Protein AF-A0A316YXQ6-F1 (afdb_monomer)

Sequence (158 aa):
MSTAAEQQVQQQAAAQAKVPTTHYRITLRRSAIGLPEKTTKILKALGLRKRLQSVYRPQRGDMAGAILAVKELVHVENVRRLDGGLEEAAKAQAEAHLLRDEDAVWVNGLGEVVDWGGKRARKAPRGYKVVANVANEVRHAEIVGAANDSLNGSVNQQ

pLDDT: mean 72.35, std 20.25, range [39.34, 97.88]

Structure (mmCIF, N/CA/C/O backbone):
data_AF-A0A316YXQ6-F1
#
_entry.id   AF-A0A316YXQ6-F1
#
loop_
_atom_site.group_PDB
_atom_site.id
_atom_site.type_symbol
_atom_site.label_atom_id
_atom_site.label_alt_id
_atom_site.label_comp_id
_atom_site.label_asym_id
_atom_site.label_entity_id
_atom_site.label_seq_id
_atom_site.pdbx_PDB_ins_code
_atom_site.Cartn_x
_atom_site.Cartn_y
_atom_site.Cartn_z
_atom_site.occupancy
_atom_site.B_iso_or_equiv
_atom_site.auth_seq_id
_atom_site.auth_comp_id
_atom_site.auth_asym_id
_atom_site.auth_atom_id
_atom_site.pdbx_PDB_model_num
ATOM 1 N N . MET A 1 1 ? 6.580 11.729 -43.219 1.00 54.28 1 MET A N 1
ATOM 2 C CA . MET A 1 1 ? 6.413 10.265 -43.294 1.00 54.28 1 MET A CA 1
ATOM 3 C C . MET A 1 1 ? 6.957 9.697 -41.996 1.00 54.28 1 MET A C 1
ATOM 5 O O . MET A 1 1 ? 8.168 9.654 -41.844 1.00 54.28 1 MET A O 1
ATOM 9 N N . SER A 1 2 ? 6.084 9.424 -41.022 1.00 52.47 2 SER A N 1
ATOM 10 C CA . SER A 1 2 ? 6.504 8.879 -39.722 1.00 52.47 2 SER A CA 1
ATOM 11 C C . SER A 1 2 ? 7.008 7.452 -39.930 1.00 52.47 2 SER A C 1
ATOM 13 O O . SER A 1 2 ? 6.406 6.684 -40.683 1.00 52.47 2 SER A O 1
ATOM 15 N N . THR A 1 3 ? 8.177 7.158 -39.373 1.00 78.12 3 THR A N 1
ATOM 16 C CA . THR A 1 3 ? 8.953 5.959 -39.695 1.00 78.12 3 THR A CA 1
ATOM 17 C C . THR A 1 3 ? 8.376 4.728 -38.995 1.00 78.12 3 THR A C 1
ATOM 19 O O . THR A 1 3 ? 7.873 4.808 -37.877 1.00 78.12 3 THR A O 1
ATOM 22 N N . ALA A 1 4 ? 8.455 3.557 -39.634 1.00 66.75 4 ALA A N 1
ATOM 23 C CA . ALA A 1 4 ? 7.973 2.295 -39.060 1.00 66.75 4 ALA A CA 1
ATOM 24 C C . ALA A 1 4 ? 8.624 1.961 -37.698 1.00 66.75 4 ALA A C 1
ATOM 26 O O . ALA A 1 4 ? 8.020 1.267 -36.884 1.00 66.75 4 ALA A O 1
ATOM 27 N N . ALA A 1 5 ? 9.819 2.501 -37.426 1.00 64.62 5 ALA A N 1
ATOM 28 C CA . ALA A 1 5 ? 10.500 2.391 -36.139 1.00 64.62 5 ALA A CA 1
ATOM 29 C C . ALA A 1 5 ? 9.762 3.146 -35.016 1.00 64.62 5 ALA A C 1
ATOM 31 O O . ALA A 1 5 ? 9.556 2.583 -33.944 1.00 64.62 5 ALA A O 1
ATOM 32 N N . GLU A 1 6 ? 9.281 4.370 -35.264 1.00 67.69 6 GLU A N 1
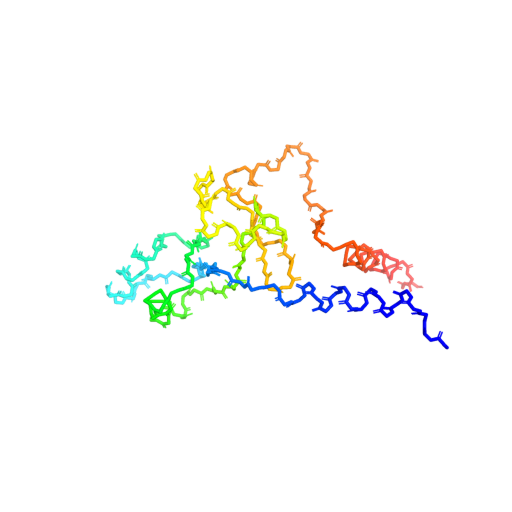ATOM 33 C CA . GLU A 1 6 ? 8.464 5.117 -34.292 1.00 67.69 6 GLU A CA 1
ATOM 34 C C . GLU A 1 6 ? 7.144 4.394 -34.005 1.00 67.69 6 GLU A C 1
ATOM 36 O O . GLU A 1 6 ? 6.724 4.296 -32.854 1.00 67.69 6 GLU A O 1
ATOM 41 N N . GLN A 1 7 ? 6.517 3.810 -35.031 1.00 72.06 7 GLN A N 1
ATOM 42 C CA . GLN A 1 7 ? 5.279 3.044 -34.862 1.00 72.06 7 GLN A CA 1
ATOM 43 C C . GLN A 1 7 ? 5.494 1.755 -34.055 1.00 72.06 7 GLN A C 1
ATOM 45 O O . GLN A 1 7 ? 4.664 1.428 -33.205 1.00 72.06 7 GLN A O 1
ATOM 50 N N . GLN A 1 8 ? 6.617 1.058 -34.260 1.00 67.94 8 GLN A N 1
ATOM 51 C CA . GLN A 1 8 ? 6.970 -0.135 -33.485 1.00 67.94 8 GLN A CA 1
ATOM 52 C C . GLN A 1 8 ? 7.281 0.192 -32.021 1.00 67.94 8 GLN A C 1
ATOM 54 O O . GLN A 1 8 ? 6.805 -0.519 -31.137 1.00 67.94 8 GLN A O 1
ATOM 59 N N . VAL A 1 9 ? 7.999 1.284 -31.742 1.00 64.38 9 VAL A N 1
ATOM 60 C CA . VAL A 1 9 ? 8.257 1.742 -30.365 1.00 64.38 9 VAL A CA 1
ATOM 61 C C . VAL A 1 9 ? 6.946 2.135 -29.673 1.00 64.38 9 VAL A C 1
ATOM 63 O O . VAL A 1 9 ? 6.708 1.737 -28.531 1.00 64.38 9 VAL A O 1
ATOM 66 N N . GLN A 1 10 ? 6.038 2.817 -30.380 1.00 63.88 10 GLN A N 1
ATOM 67 C CA . GLN A 1 10 ? 4.717 3.176 -29.853 1.00 63.88 10 GLN A CA 1
ATOM 68 C C . GLN A 1 10 ? 3.850 1.936 -29.557 1.00 63.88 10 GLN A C 1
ATOM 70 O O . GLN A 1 10 ? 3.149 1.888 -28.545 1.00 63.88 10 GLN A O 1
ATOM 75 N N . GLN A 1 11 ? 3.902 0.915 -30.419 1.00 63.47 11 GLN A N 1
ATOM 76 C CA . GLN A 1 11 ? 3.153 -0.337 -30.252 1.00 63.47 11 GLN A CA 1
ATOM 77 C C . GLN A 1 11 ? 3.728 -1.220 -29.140 1.00 63.47 11 GLN A C 1
ATOM 79 O O . GLN A 1 11 ? 2.961 -1.805 -28.375 1.00 63.47 11 GLN A O 1
ATOM 84 N N . GLN A 1 12 ? 5.053 -1.266 -28.983 1.00 59.69 12 GLN A N 1
ATOM 85 C CA . GLN A 1 12 ? 5.707 -1.950 -27.864 1.00 59.69 12 GLN A CA 1
ATOM 86 C C . GLN A 1 12 ? 5.408 -1.257 -26.525 1.00 59.69 12 GLN A C 1
ATOM 88 O O . GLN A 1 12 ? 5.088 -1.940 -25.551 1.00 59.69 12 GLN A O 1
ATOM 93 N N . ALA A 1 13 ? 5.399 0.080 -26.477 1.00 56.75 13 ALA A N 1
ATOM 94 C CA . ALA A 1 13 ? 4.998 0.839 -25.289 1.00 56.75 13 ALA A CA 1
ATOM 95 C C . ALA A 1 13 ? 3.517 0.611 -24.921 1.00 56.75 13 ALA A C 1
ATOM 97 O O . ALA A 1 13 ? 3.184 0.414 -23.751 1.00 56.75 13 ALA A O 1
ATOM 98 N N . ALA A 1 14 ? 2.623 0.561 -25.916 1.00 57.62 14 ALA A N 1
ATOM 99 C CA . ALA A 1 14 ? 1.204 0.273 -25.701 1.00 57.62 14 ALA A CA 1
ATOM 100 C C . ALA A 1 14 ? 0.947 -1.174 -25.231 1.00 57.62 14 ALA A C 1
ATOM 102 O O . ALA A 1 14 ? 0.045 -1.405 -24.422 1.00 57.62 14 ALA A O 1
ATOM 103 N N . ALA A 1 15 ? 1.742 -2.143 -25.701 1.00 58.47 15 ALA A N 1
ATOM 104 C CA . ALA A 1 15 ? 1.666 -3.535 -25.256 1.00 58.47 15 ALA A CA 1
ATOM 105 C C . ALA A 1 15 ? 2.176 -3.712 -23.813 1.00 58.47 15 ALA A C 1
ATOM 107 O O . ALA A 1 15 ? 1.572 -4.450 -23.033 1.00 58.47 15 ALA A O 1
ATOM 108 N N . GLN A 1 16 ? 3.229 -2.986 -23.421 1.00 52.81 16 GLN A N 1
ATOM 109 C CA . GLN A 1 16 ? 3.743 -2.980 -22.045 1.00 52.81 16 GLN A CA 1
ATOM 110 C C . GLN A 1 16 ? 2.768 -2.328 -21.045 1.00 52.81 16 GLN A C 1
ATOM 112 O O . GLN A 1 16 ? 2.700 -2.753 -19.892 1.00 52.81 16 GLN A O 1
ATOM 117 N N . ALA A 1 17 ? 1.953 -1.361 -21.482 1.00 56.56 17 ALA A N 1
ATOM 118 C CA . ALA A 1 17 ? 0.974 -0.663 -20.640 1.00 56.56 17 ALA A CA 1
ATOM 119 C C . ALA A 1 17 ? -0.240 -1.517 -20.203 1.00 56.56 17 ALA A C 1
ATOM 121 O O . ALA A 1 17 ? -1.066 -1.057 -19.414 1.00 56.56 17 ALA A O 1
ATOM 122 N N . LYS A 1 18 ? -0.387 -2.751 -20.709 1.00 61.66 18 LYS A N 1
ATOM 123 C CA . LYS A 1 18 ? -1.525 -3.641 -20.403 1.00 61.66 18 LYS A CA 1
ATOM 124 C C . LYS A 1 18 ? -1.132 -4.948 -19.715 1.00 61.66 18 LYS A C 1
ATOM 126 O O . LYS A 1 18 ? -1.856 -5.937 -19.815 1.00 61.66 18 LYS A O 1
ATOM 131 N N . VAL A 1 19 ? -0.021 -4.982 -18.981 1.00 70.38 19 VAL A N 1
ATOM 132 C CA . VAL A 1 19 ? 0.269 -6.152 -18.139 1.00 70.38 19 VAL A CA 1
ATOM 133 C C . VAL A 1 19 ? -0.651 -6.129 -16.908 1.00 70.38 19 VAL A C 1
ATOM 135 O O . VAL A 1 19 ? -0.677 -5.123 -16.192 1.00 70.38 19 VAL A O 1
ATOM 138 N N . PRO A 1 20 ? -1.418 -7.201 -16.630 1.00 81.81 20 PRO A N 1
ATOM 139 C CA . PRO A 1 20 ? -2.332 -7.223 -15.497 1.00 81.81 20 PRO A CA 1
ATOM 140 C C . PRO A 1 20 ? -1.570 -7.118 -14.173 1.00 81.81 20 PRO A C 1
ATOM 142 O O . PRO A 1 20 ? -0.556 -7.780 -13.943 1.00 81.81 20 PRO A O 1
ATOM 145 N N . THR A 1 21 ? -2.084 -6.272 -13.284 1.00 87.62 21 THR A N 1
ATOM 146 C CA . THR A 1 21 ? -1.595 -6.173 -11.903 1.00 87.62 21 THR A CA 1
ATOM 147 C C . THR A 1 21 ? -2.190 -7.296 -11.060 1.00 87.62 21 THR A C 1
ATOM 149 O O . THR A 1 21 ? -3.304 -7.740 -11.320 1.00 87.62 21 THR A O 1
ATOM 152 N N . THR A 1 22 ? -1.445 -7.782 -10.069 1.00 90.06 22 THR A N 1
ATOM 153 C CA . THR A 1 22 ? -1.838 -8.965 -9.279 1.00 90.06 22 THR A CA 1
ATOM 154 C C . THR A 1 22 ? -2.004 -8.667 -7.794 1.00 90.06 22 THR A C 1
ATOM 156 O O . THR A 1 22 ? -2.696 -9.403 -7.089 1.00 90.06 22 THR A O 1
ATOM 159 N N . HIS A 1 23 ? -1.395 -7.584 -7.302 1.00 92.56 23 HIS A N 1
ATOM 160 C CA . HIS A 1 23 ? -1.370 -7.230 -5.886 1.00 92.56 23 HIS A CA 1
ATOM 161 C C . HIS A 1 23 ? -1.722 -5.757 -5.654 1.00 92.56 23 HIS A C 1
ATOM 163 O O . HIS A 1 23 ? -1.592 -4.901 -6.531 1.00 92.56 23 HIS A O 1
ATOM 169 N N . TYR A 1 24 ? -2.149 -5.472 -4.429 1.00 95.00 24 TYR A N 1
ATOM 170 C CA . TYR A 1 24 ? -2.220 -4.141 -3.853 1.00 95.00 24 TYR A CA 1
ATOM 171 C C . TYR A 1 24 ? -0.951 -3.871 -3.051 1.00 95.00 24 TYR A C 1
ATOM 173 O O . TYR A 1 24 ? -0.620 -4.618 -2.125 1.00 95.00 24 TYR A O 1
ATOM 181 N N . ARG A 1 25 ? -0.280 -2.763 -3.356 1.00 94.69 25 ARG A N 1
ATOM 182 C CA . ARG A 1 25 ? 0.711 -2.143 -2.481 1.00 94.69 25 ARG A CA 1
ATOM 183 C C . ARG A 1 25 ? -0.008 -1.147 -1.588 1.00 94.69 25 ARG A C 1
ATOM 185 O O . ARG A 1 25 ? -0.431 -0.088 -2.040 1.00 94.69 25 ARG A O 1
ATOM 192 N N . ILE A 1 26 ? -0.139 -1.483 -0.312 1.00 95.62 26 ILE A N 1
ATOM 193 C CA . ILE A 1 26 ? -0.876 -0.680 0.664 1.00 95.62 26 ILE A CA 1
ATOM 194 C C . ILE A 1 26 ? 0.134 0.021 1.563 1.00 95.62 26 ILE A C 1
ATOM 196 O O . ILE A 1 26 ? 0.886 -0.638 2.275 1.00 95.62 26 ILE A O 1
ATOM 200 N N . THR A 1 27 ? 0.143 1.351 1.557 1.00 96.19 27 THR A N 1
ATOM 201 C CA . THR A 1 27 ? 1.074 2.167 2.347 1.00 96.19 27 THR A CA 1
ATOM 202 C C . THR A 1 27 ? 0.321 3.010 3.362 1.00 96.19 27 THR A C 1
ATOM 204 O O . THR A 1 27 ? -0.516 3.831 2.991 1.00 96.19 27 THR A O 1
ATOM 207 N N . LEU A 1 28 ? 0.640 2.871 4.650 1.00 97.44 28 LEU A N 1
ATOM 208 C CA . LEU A 1 28 ? 0.017 3.687 5.696 1.00 97.44 28 LEU A CA 1
ATOM 209 C C . LEU A 1 28 ? 0.584 5.115 5.685 1.00 97.44 28 LEU A C 1
ATOM 211 O O . LEU A 1 28 ? 1.738 5.333 6.055 1.00 97.44 28 LEU A O 1
ATOM 215 N N . ARG A 1 29 ? -0.216 6.109 5.292 1.00 97.06 29 ARG A N 1
ATOM 216 C CA . ARG A 1 29 ? 0.203 7.520 5.197 1.00 97.06 29 ARG A CA 1
ATOM 217 C C . ARG A 1 29 ? -0.113 8.309 6.462 1.00 97.06 29 ARG A C 1
ATOM 219 O O . ARG A 1 29 ? 0.685 9.154 6.865 1.00 97.06 29 ARG A O 1
ATOM 226 N N . ARG A 1 30 ? -1.242 8.017 7.110 1.00 95.69 30 ARG A N 1
ATOM 227 C CA . ARG A 1 30 ? 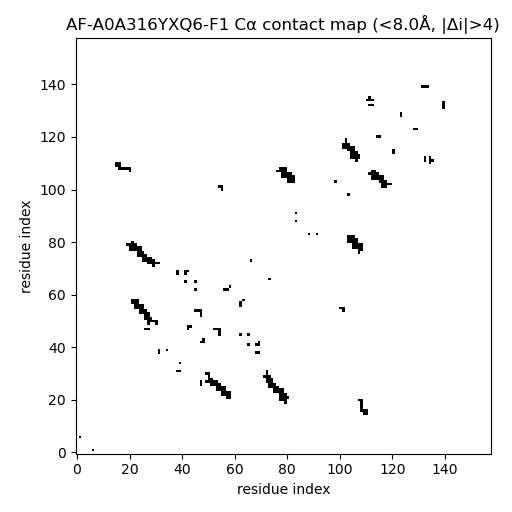-1.689 8.684 8.345 1.00 95.69 30 ARG A CA 1
ATOM 228 C C . ARG A 1 30 ? -1.749 7.694 9.508 1.00 95.69 30 ARG A C 1
ATOM 230 O O . ARG A 1 30 ? -1.920 6.498 9.296 1.00 95.69 30 ARG A O 1
ATOM 237 N N . SER A 1 31 ? -1.550 8.172 10.736 1.00 94.69 31 SER A N 1
ATOM 238 C CA . SER A 1 31 ? -1.663 7.325 11.928 1.00 94.69 31 SER A CA 1
ATOM 239 C C . SER A 1 31 ? -3.126 7.148 12.335 1.00 94.69 31 SER A C 1
ATOM 241 O O . SER A 1 31 ? -3.965 7.995 12.046 1.00 94.69 31 SER A O 1
ATOM 243 N N . ALA A 1 32 ? -3.419 6.056 13.043 1.00 94.00 32 ALA A N 1
ATOM 244 C CA . ALA A 1 32 ? -4.745 5.789 13.602 1.00 94.00 32 ALA A CA 1
ATOM 245 C C . ALA A 1 32 ? -4.907 6.280 15.053 1.00 94.00 32 ALA A C 1
ATOM 247 O O . ALA A 1 32 ? -5.736 5.766 15.799 1.00 94.00 32 ALA A O 1
ATOM 248 N N . ILE A 1 33 ? -4.080 7.237 15.483 1.00 93.94 33 ILE A N 1
ATOM 249 C CA . ILE A 1 33 ? -4.131 7.758 16.854 1.00 93.94 33 ILE A CA 1
ATOM 250 C C . ILE A 1 33 ? -5.451 8.514 17.036 1.00 93.94 33 ILE A C 1
ATOM 252 O O . ILE A 1 33 ? -5.800 9.344 16.203 1.00 93.94 33 ILE A O 1
ATOM 256 N N . GLY A 1 34 ? -6.179 8.211 18.112 1.00 94.38 34 GLY A N 1
ATOM 257 C CA . GLY A 1 34 ? -7.475 8.832 18.400 1.00 94.38 34 GLY A CA 1
ATOM 258 C C . GLY A 1 34 ? -8.635 8.330 17.533 1.00 94.38 34 GLY A C 1
ATOM 259 O O . GLY A 1 34 ? -9.725 8.886 17.615 1.00 94.38 34 GLY A O 1
ATOM 260 N N . LEU A 1 35 ? -8.434 7.290 16.713 1.00 94.50 35 LEU A N 1
ATOM 261 C CA . LEU A 1 35 ? -9.511 6.667 15.939 1.00 94.50 35 LEU A CA 1
ATOM 262 C C . LEU A 1 35 ? -10.171 5.506 16.699 1.00 94.50 35 LEU A C 1
ATOM 264 O O . LEU A 1 35 ? -9.542 4.904 17.574 1.00 94.50 35 LEU A O 1
ATOM 268 N N . PRO A 1 36 ? -11.411 5.127 16.329 1.00 96.62 36 PRO A N 1
ATOM 269 C CA . PRO A 1 36 ? -12.087 3.973 16.906 1.00 96.62 36 PRO A CA 1
ATOM 270 C C . PRO A 1 36 ? -11.271 2.677 16.802 1.00 96.62 36 PRO A C 1
ATOM 272 O O . PRO A 1 36 ? -10.550 2.431 15.828 1.00 96.62 36 PRO A O 1
ATOM 275 N N . GLU A 1 37 ? -11.453 1.788 17.780 1.00 95.75 37 GLU A N 1
ATOM 276 C CA . GLU A 1 37 ? -10.713 0.524 17.874 1.00 95.75 37 GLU A CA 1
ATOM 277 C C . GLU A 1 37 ? -10.896 -0.361 16.627 1.00 95.75 37 GLU A C 1
ATOM 279 O O . GLU A 1 37 ? -9.960 -1.035 16.191 1.00 95.75 37 GLU A O 1
ATOM 284 N N . LYS A 1 38 ? -12.079 -0.307 15.997 1.00 96.31 38 LYS A N 1
ATOM 285 C CA . LYS A 1 38 ? -12.393 -1.028 14.754 1.00 96.31 38 LYS A CA 1
ATOM 286 C C . LYS A 1 38 ? -11.403 -0.699 13.632 1.00 96.31 38 LYS A C 1
ATOM 288 O O . LYS A 1 38 ? -10.885 -1.612 12.995 1.00 96.31 38 LYS A O 1
ATOM 293 N N . THR A 1 39 ? -11.082 0.579 13.433 1.00 96.38 39 THR A N 1
ATOM 294 C CA . THR A 1 39 ? -10.116 1.029 12.418 1.00 96.38 39 THR A CA 1
ATOM 295 C C . THR A 1 39 ? -8.728 0.461 12.704 1.00 96.38 39 THR A C 1
ATOM 297 O O . THR A 1 39 ? -8.064 -0.072 11.815 1.00 96.38 39 THR A O 1
ATOM 300 N N . THR A 1 40 ? -8.314 0.486 13.973 1.00 95.38 40 THR A N 1
ATOM 301 C CA . THR A 1 40 ? -7.028 -0.076 14.409 1.00 95.38 40 THR A CA 1
ATOM 302 C C . THR A 1 40 ? -6.968 -1.595 14.218 1.00 95.38 40 THR A C 1
ATOM 304 O O . THR A 1 40 ? -5.931 -2.121 13.813 1.00 95.38 40 THR A O 1
ATOM 307 N N . LYS A 1 41 ? -8.071 -2.314 14.462 1.00 96.69 41 LYS A N 1
ATOM 308 C CA . LYS A 1 41 ? -8.181 -3.761 14.211 1.00 96.69 41 LYS A CA 1
ATOM 309 C C . LYS A 1 41 ? -8.021 -4.090 12.725 1.00 96.69 41 LYS A C 1
ATOM 311 O O . LYS A 1 41 ? -7.257 -4.994 12.398 1.00 96.69 41 LYS A O 1
ATOM 316 N N . ILE A 1 42 ? -8.651 -3.319 11.837 1.00 97.25 42 ILE A N 1
ATOM 317 C CA . ILE A 1 42 ? -8.525 -3.503 10.381 1.00 97.25 42 ILE A CA 1
ATOM 318 C C . ILE A 1 42 ? -7.077 -3.272 9.925 1.00 97.25 42 ILE A C 1
ATOM 320 O O . ILE A 1 42 ? -6.514 -4.106 9.220 1.00 97.25 42 ILE A O 1
ATOM 324 N N . LEU A 1 43 ? -6.427 -2.199 10.388 1.00 96.75 43 LEU A N 1
ATOM 325 C CA . LEU A 1 43 ? -5.016 -1.940 10.072 1.00 96.75 43 LEU A CA 1
ATOM 326 C C . LEU A 1 43 ? -4.093 -3.071 10.553 1.00 96.75 43 LEU A C 1
ATOM 328 O O . LEU A 1 43 ? -3.218 -3.514 9.806 1.00 96.75 43 LEU A O 1
ATOM 332 N N . LYS A 1 44 ? -4.318 -3.587 11.769 1.00 95.56 44 LYS A N 1
ATOM 333 C CA . LYS A 1 44 ? -3.573 -4.736 12.308 1.00 95.56 44 LYS A CA 1
ATOM 334 C C . LYS A 1 44 ? -3.783 -5.999 11.471 1.00 95.56 44 LYS A C 1
ATOM 336 O O . LYS A 1 44 ? -2.801 -6.690 11.215 1.00 95.56 44 LYS A O 1
ATOM 341 N N . ALA A 1 45 ? -5.012 -6.269 11.027 1.00 95.38 45 ALA A N 1
ATOM 342 C CA . ALA A 1 45 ? -5.341 -7.412 10.172 1.00 95.38 45 ALA A CA 1
ATOM 343 C C . ALA A 1 45 ? -4.671 -7.314 8.790 1.00 95.38 45 ALA A C 1
ATOM 345 O O . ALA A 1 45 ? -4.134 -8.300 8.293 1.00 95.38 45 ALA A O 1
ATOM 346 N N . LEU A 1 46 ? -4.606 -6.111 8.209 1.00 94.81 46 LEU A N 1
ATOM 347 C CA . LEU A 1 46 ? -3.852 -5.866 6.974 1.00 94.81 46 LEU A CA 1
ATOM 348 C C . LEU A 1 46 ? -2.332 -6.038 7.170 1.00 94.81 46 LEU A C 1
ATOM 350 O O . LEU A 1 46 ? -1.621 -6.385 6.224 1.00 94.81 46 LEU A O 1
ATOM 354 N N . GLY A 1 47 ? -1.831 -5.863 8.397 1.00 94.06 47 GLY A N 1
ATOM 355 C CA . GLY A 1 47 ? -0.409 -5.948 8.756 1.00 94.06 47 GLY A CA 1
ATOM 356 C C . GLY A 1 47 ? 0.287 -4.587 8.877 1.00 94.06 47 GLY A C 1
ATOM 357 O O . GLY A 1 47 ? 1.513 -4.524 9.003 1.00 94.06 47 GLY A O 1
ATOM 358 N N . LEU A 1 48 ? -0.480 -3.496 8.864 1.00 94.56 48 LEU A N 1
ATOM 359 C CA . LEU A 1 48 ? 0.009 -2.125 8.979 1.00 94.56 48 LEU A CA 1
ATOM 360 C C . LEU A 1 48 ? 0.107 -1.738 10.455 1.00 94.56 48 LEU A C 1
ATOM 362 O O . LEU A 1 48 ? -0.900 -1.512 11.125 1.00 94.56 48 LEU A O 1
ATOM 366 N N . ARG A 1 49 ? 1.337 -1.666 10.975 1.00 92.56 49 ARG A N 1
ATOM 367 C CA . ARG A 1 49 ? 1.602 -1.291 12.375 1.00 92.56 49 ARG A CA 1
ATOM 368 C C . ARG A 1 49 ? 2.239 0.087 12.502 1.00 92.56 49 ARG A C 1
ATOM 370 O O . ARG A 1 49 ? 1.922 0.815 13.436 1.00 92.56 49 ARG A O 1
ATOM 377 N N . LYS A 1 50 ? 3.153 0.436 11.592 1.00 92.88 50 LYS A N 1
ATOM 378 C CA . LYS A 1 50 ? 3.911 1.697 11.626 1.00 92.88 50 LYS A CA 1
ATOM 379 C C . LYS A 1 50 ? 3.539 2.591 10.447 1.00 92.88 50 LYS A C 1
ATOM 381 O O . LYS A 1 50 ? 3.189 2.108 9.373 1.00 92.88 50 LYS A O 1
ATOM 386 N N . ARG A 1 51 ? 3.640 3.910 10.637 1.00 94.69 51 ARG A N 1
ATOM 387 C CA . ARG A 1 51 ? 3.469 4.882 9.545 1.00 94.69 51 ARG A CA 1
ATOM 388 C C . ARG A 1 51 ? 4.556 4.670 8.486 1.00 94.69 51 ARG A C 1
ATOM 390 O O . ARG A 1 51 ? 5.677 4.305 8.829 1.00 94.69 51 ARG A O 1
ATOM 397 N N . LEU A 1 52 ? 4.210 4.912 7.223 1.00 93.00 52 LEU A N 1
ATOM 398 C CA . LEU A 1 52 ? 5.040 4.694 6.030 1.00 93.00 52 LEU A CA 1
ATOM 399 C C . LEU A 1 52 ? 5.453 3.233 5.801 1.00 93.00 52 LEU A C 1
ATOM 401 O O . LEU A 1 52 ? 6.310 2.954 4.969 1.00 93.00 52 LEU A O 1
ATOM 405 N N . GLN A 1 53 ? 4.837 2.292 6.517 1.00 91.94 53 GLN A N 1
ATOM 406 C CA . GLN A 1 53 ? 4.981 0.876 6.226 1.00 91.94 53 GLN A CA 1
ATOM 407 C C . GLN A 1 53 ? 4.132 0.537 4.999 1.00 91.94 53 GLN A C 1
ATOM 409 O O . GLN A 1 53 ? 2.934 0.836 4.975 1.00 91.94 53 GLN A O 1
ATOM 414 N N . SER A 1 54 ? 4.759 -0.109 4.020 1.00 91.94 54 SER A N 1
ATOM 415 C CA . SER A 1 54 ? 4.086 -0.711 2.871 1.00 91.94 54 SER A CA 1
ATOM 416 C C . SER A 1 54 ? 3.938 -2.217 3.082 1.00 91.94 54 SER A C 1
ATOM 418 O O . SER A 1 54 ? 4.847 -2.866 3.604 1.00 91.94 54 SER A O 1
ATOM 420 N N . VAL A 1 55 ? 2.784 -2.763 2.707 1.00 92.62 55 VAL A N 1
ATOM 421 C CA . VAL A 1 55 ? 2.473 -4.198 2.729 1.00 92.62 55 VAL A CA 1
ATOM 422 C C . VAL A 1 55 ? 1.868 -4.582 1.384 1.00 92.62 55 VAL A C 1
ATOM 424 O O . VAL A 1 55 ? 1.079 -3.823 0.821 1.00 92.62 55 VAL A O 1
ATOM 427 N N . TYR A 1 56 ? 2.228 -5.766 0.896 1.00 92.19 56 TYR A N 1
ATOM 428 C CA . TYR A 1 56 ? 1.745 -6.325 -0.361 1.00 92.19 56 TYR A CA 1
ATOM 429 C C . TYR A 1 56 ? 0.692 -7.399 -0.081 1.00 92.19 56 TYR A C 1
ATOM 431 O O . TYR A 1 56 ? 0.885 -8.261 0.783 1.00 92.19 56 TYR A O 1
ATOM 439 N N . ARG A 1 57 ? -0.455 -7.314 -0.762 1.00 92.56 57 ARG A N 1
ATOM 440 C CA . ARG A 1 57 ? -1.566 -8.272 -0.638 1.00 92.56 57 ARG A CA 1
ATOM 441 C C . ARG A 1 57 ? -2.129 -8.624 -2.010 1.00 92.56 57 ARG A C 1
ATOM 443 O O . ARG A 1 57 ? -2.201 -7.733 -2.849 1.00 92.56 57 ARG A O 1
ATOM 450 N N . PRO A 1 58 ? -2.544 -9.877 -2.251 1.00 92.56 58 PRO A N 1
ATOM 451 C CA . PRO A 1 58 ? -3.165 -10.253 -3.516 1.00 92.56 58 PRO A CA 1
ATOM 452 C C . PRO A 1 58 ? -4.476 -9.489 -3.729 1.00 92.56 58 PRO A C 1
ATOM 454 O O . PRO A 1 58 ? -5.175 -9.156 -2.766 1.00 92.56 58 PRO A O 1
ATOM 457 N N . GLN A 1 59 ? -4.821 -9.231 -4.990 1.00 93.31 59 GLN A N 1
ATOM 458 C CA . GLN A 1 59 ? -6.086 -8.591 -5.342 1.00 93.31 59 GLN A CA 1
ATOM 459 C C . GLN A 1 59 ? -7.250 -9.561 -5.111 1.00 93.31 59 GLN A C 1
ATOM 461 O O . GLN A 1 59 ? -7.476 -10.492 -5.880 1.00 93.31 59 GLN A O 1
ATOM 466 N N . ARG A 1 60 ? -7.968 -9.364 -4.003 1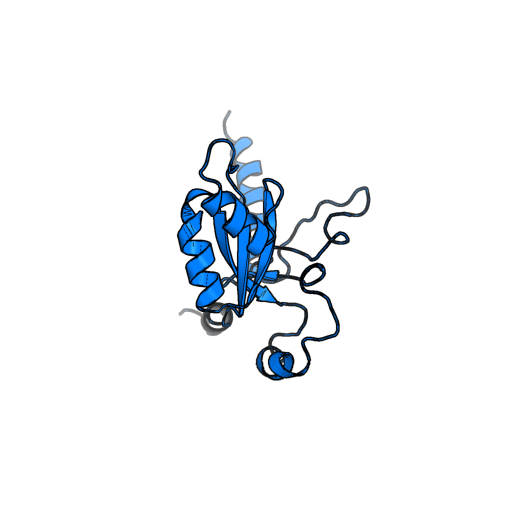.00 94.12 60 ARG A N 1
ATOM 467 C CA . ARG A 1 60 ? -9.144 -10.145 -3.599 1.00 94.12 60 ARG A CA 1
ATOM 468 C C . ARG A 1 60 ? -10.222 -9.218 -3.036 1.00 94.12 60 ARG A C 1
ATOM 470 O O . ARG A 1 60 ? -9.912 -8.137 -2.530 1.00 94.12 60 ARG A O 1
ATOM 477 N N . GLY A 1 61 ? -11.488 -9.633 -3.123 1.00 95.88 61 GLY A N 1
ATOM 478 C CA . GLY A 1 61 ? -12.632 -8.811 -2.706 1.00 95.88 61 GLY A CA 1
ATOM 479 C C . GLY A 1 61 ? -12.664 -8.499 -1.203 1.00 95.88 61 GLY A C 1
ATOM 480 O O . GLY A 1 61 ? -12.996 -7.383 -0.809 1.00 95.88 61 GLY A O 1
ATOM 481 N N . ASP A 1 62 ? -12.244 -9.449 -0.368 1.00 95.25 62 ASP A N 1
ATOM 482 C CA . ASP A 1 62 ? -12.083 -9.280 1.082 1.00 95.25 62 ASP A CA 1
ATOM 483 C C . ASP A 1 62 ? -11.038 -8.202 1.420 1.00 95.25 62 ASP A C 1
ATOM 485 O O . ASP A 1 62 ? -11.296 -7.300 2.222 1.00 95.25 62 ASP A O 1
ATOM 489 N N . MET A 1 63 ? -9.886 -8.242 0.746 1.00 95.75 63 MET A N 1
ATOM 490 C CA . MET A 1 63 ? -8.820 -7.251 0.896 1.00 95.75 63 MET A CA 1
ATOM 491 C C . MET A 1 63 ? -9.280 -5.869 0.431 1.00 95.75 63 MET A C 1
ATOM 493 O O . MET A 1 63 ? -9.052 -4.886 1.134 1.00 95.75 63 MET A O 1
ATOM 497 N N . ALA A 1 64 ? -9.974 -5.785 -0.707 1.00 96.75 64 ALA A N 1
ATOM 498 C CA . ALA A 1 64 ? -10.522 -4.528 -1.212 1.00 96.75 64 ALA A CA 1
ATOM 499 C C . ALA A 1 64 ? -11.514 -3.896 -0.219 1.00 96.75 64 ALA A C 1
ATOM 501 O O . ALA A 1 64 ? -11.419 -2.703 0.072 1.00 96.75 64 ALA A O 1
ATOM 502 N N . GLY A 1 65 ? -12.411 -4.691 0.374 1.00 97.56 65 GLY A N 1
ATOM 503 C CA . GLY A 1 65 ? -13.342 -4.216 1.402 1.00 97.56 65 GLY A CA 1
ATOM 504 C C . GLY A 1 65 ? -12.630 -3.681 2.650 1.00 97.56 65 GLY A C 1
ATOM 505 O O . GLY A 1 65 ? -12.956 -2.595 3.138 1.00 97.56 65 GLY A O 1
ATOM 506 N N . ALA A 1 66 ? -11.609 -4.396 3.134 1.00 96.94 66 ALA A N 1
ATOM 507 C CA . ALA A 1 66 ? -10.800 -3.957 4.271 1.00 96.94 66 ALA A CA 1
ATOM 508 C C . ALA A 1 66 ? -10.040 -2.652 3.979 1.00 96.94 66 ALA A C 1
ATOM 510 O O . ALA A 1 66 ? -9.989 -1.767 4.831 1.00 96.94 66 ALA A O 1
ATOM 511 N N . ILE A 1 67 ? -9.490 -2.512 2.770 1.00 97.38 67 ILE A N 1
ATOM 512 C CA . ILE A 1 67 ? -8.818 -1.294 2.304 1.00 97.38 67 ILE A CA 1
ATOM 513 C C . ILE A 1 67 ? -9.797 -0.116 2.258 1.00 97.38 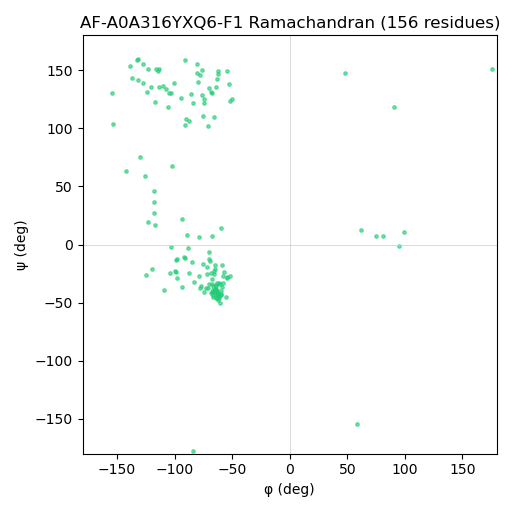67 ILE A C 1
ATOM 515 O O . ILE A 1 67 ? -9.488 0.954 2.781 1.00 97.38 67 ILE A O 1
ATOM 519 N N . LEU A 1 68 ? -10.988 -0.305 1.681 1.00 97.81 68 LEU A N 1
ATOM 520 C CA . LEU A 1 68 ? -12.002 0.748 1.564 1.00 97.81 68 LEU A CA 1
ATOM 521 C C . LEU A 1 68 ? -12.461 1.269 2.929 1.00 97.81 68 LEU A C 1
ATOM 523 O O . LEU A 1 68 ? -12.697 2.468 3.076 1.00 97.81 68 LEU A O 1
ATOM 527 N N . ALA A 1 69 ? -12.516 0.401 3.941 1.00 97.12 69 ALA A N 1
ATOM 528 C CA . ALA A 1 69 ? -12.844 0.793 5.308 1.00 97.12 69 ALA A CA 1
ATOM 529 C C . ALA A 1 69 ? -11.797 1.727 5.953 1.00 97.12 69 ALA A C 1
ATOM 531 O O . ALA A 1 69 ? -12.120 2.431 6.908 1.00 97.12 69 ALA A O 1
ATOM 532 N N . VAL A 1 70 ? -10.556 1.749 5.450 1.00 97.31 70 VAL A N 1
ATOM 533 C CA . VAL A 1 70 ? -9.451 2.580 5.969 1.00 97.31 70 VAL A CA 1
ATOM 534 C C . VAL A 1 70 ? -8.842 3.507 4.910 1.00 97.31 70 VAL A C 1
ATOM 536 O O . VAL A 1 70 ? -7.724 3.992 5.095 1.00 97.31 70 VAL A O 1
ATOM 539 N N . LYS A 1 71 ? -9.569 3.782 3.818 1.00 97.44 71 LYS A N 1
ATOM 540 C CA . LYS A 1 71 ? -9.070 4.512 2.635 1.00 97.44 71 LYS A CA 1
ATOM 541 C C . LYS A 1 71 ? -8.467 5.887 2.940 1.00 97.44 71 LYS A C 1
ATOM 543 O O . LYS A 1 71 ? -7.533 6.304 2.273 1.00 97.44 71 LYS A O 1
ATOM 548 N N . GLU A 1 72 ? -8.932 6.554 3.992 1.00 96.75 72 GLU A N 1
ATOM 549 C CA . GLU A 1 72 ? -8.438 7.880 4.397 1.00 96.75 72 GLU A CA 1
ATOM 550 C C . GLU A 1 72 ? -7.023 7.843 5.005 1.00 96.75 72 GLU A C 1
ATOM 552 O O . GLU A 1 72 ? -6.328 8.861 5.091 1.00 96.75 72 GLU A O 1
ATOM 557 N N . LEU A 1 73 ? -6.585 6.665 5.463 1.00 97.19 73 LEU A N 1
ATOM 558 C CA . LEU A 1 73 ? -5.298 6.473 6.131 1.00 97.19 73 LEU A CA 1
ATOM 559 C C . LEU A 1 73 ? -4.228 5.903 5.205 1.00 97.19 73 LEU A C 1
ATOM 561 O O . LEU A 1 73 ? -3.033 6.062 5.483 1.00 97.19 73 LEU A O 1
ATOM 565 N N . VAL A 1 74 ? -4.639 5.226 4.135 1.00 97.88 74 VAL A N 1
ATOM 566 C CA . VAL A 1 74 ? -3.756 4.436 3.279 1.00 97.88 74 VAL A CA 1
ATOM 567 C C . VAL A 1 74 ? -3.657 5.023 1.877 1.00 97.88 74 VAL A C 1
ATOM 569 O O . VAL A 1 74 ? -4.588 5.620 1.357 1.00 97.88 74 VAL A O 1
ATOM 572 N N . HIS A 1 75 ? -2.504 4.828 1.255 1.00 97.19 75 HIS A N 1
ATOM 573 C CA . HIS A 1 75 ? -2.323 4.996 -0.177 1.00 97.19 75 HIS A CA 1
ATOM 574 C C . HIS A 1 75 ? -2.182 3.613 -0.803 1.00 97.19 75 HIS A C 1
ATOM 576 O O . HIS A 1 75 ? -1.459 2.773 -0.260 1.00 97.19 75 HIS A O 1
ATOM 582 N N . VAL A 1 76 ? -2.887 3.377 -1.905 1.00 96.56 76 VAL A N 1
ATOM 583 C CA . VAL A 1 76 ? -2.964 2.069 -2.552 1.00 96.56 76 VAL A CA 1
ATOM 584 C C . VAL A 1 76 ? -2.526 2.213 -3.993 1.00 96.56 76 VAL A C 1
ATOM 586 O O . VAL A 1 76 ? -3.001 3.095 -4.702 1.00 96.56 76 VAL A O 1
ATOM 589 N N . GLU A 1 77 ? -1.639 1.322 -4.406 1.00 93.81 77 GLU A N 1
ATOM 590 C CA . GLU A 1 77 ? -1.142 1.234 -5.769 1.00 93.81 77 GLU A CA 1
ATOM 591 C C . GLU A 1 77 ? -1.317 -0.199 -6.275 1.00 93.81 77 GLU A C 1
ATOM 593 O O . GLU A 1 77 ? -1.096 -1.166 -5.538 1.00 93.81 77 GLU A O 1
ATOM 598 N N . ASN A 1 78 ? -1.732 -0.338 -7.531 1.00 93.94 78 ASN A N 1
ATOM 599 C CA . ASN A 1 78 ? -1.846 -1.635 -8.182 1.00 93.94 78 ASN A CA 1
ATOM 600 C C . ASN A 1 78 ? -0.482 -2.034 -8.735 1.00 93.94 78 ASN A C 1
ATOM 602 O O . ASN A 1 78 ? 0.101 -1.315 -9.548 1.00 93.94 78 ASN A O 1
ATOM 606 N N . VAL A 1 79 ? 0.012 -3.185 -8.291 1.00 90.94 79 VAL A N 1
ATOM 607 C CA . VAL A 1 79 ? 1.366 -3.640 -8.597 1.00 90.94 79 VAL A CA 1
ATOM 608 C C . VAL A 1 79 ? 1.369 -5.088 -9.064 1.00 90.94 79 VAL A C 1
ATOM 610 O O . VAL A 1 79 ? 0.447 -5.867 -8.798 1.00 90.94 79 VAL A O 1
ATOM 613 N N . ARG A 1 80 ? 2.435 -5.466 -9.755 1.00 87.94 80 ARG A N 1
ATOM 614 C CA . ARG A 1 80 ? 2.760 -6.858 -10.064 1.00 87.94 80 ARG A CA 1
ATOM 615 C C . ARG A 1 80 ? 4.189 -7.161 -9.642 1.00 87.94 80 ARG A C 1
ATOM 617 O O . ARG A 1 80 ? 5.033 -6.269 -9.573 1.00 87.94 80 ARG A O 1
ATOM 624 N N . ARG A 1 81 ? 4.434 -8.439 -9.389 1.00 84.50 81 ARG A N 1
ATOM 625 C CA . ARG A 1 81 ? 5.771 -8.987 -9.184 1.00 84.50 81 ARG A CA 1
ATOM 626 C C . ARG A 1 81 ? 6.532 -8.979 -10.511 1.00 84.50 81 ARG A C 1
ATOM 628 O O . ARG A 1 81 ? 5.956 -9.303 -11.552 1.00 84.50 81 ARG A O 1
ATOM 635 N N . LEU A 1 82 ? 7.787 -8.540 -10.478 1.00 76.88 82 LEU A N 1
ATOM 636 C CA . LEU A 1 82 ? 8.702 -8.530 -11.624 1.00 76.88 82 LEU A CA 1
ATOM 637 C C . LEU A 1 82 ? 9.659 -9.728 -11.597 1.00 76.88 82 LEU A C 1
ATOM 639 O O . LEU A 1 82 ? 10.140 -10.144 -12.643 1.00 76.88 82 LEU A O 1
ATOM 643 N N . ASP A 1 83 ? 9.894 -10.305 -10.418 1.00 66.12 83 ASP A N 1
ATOM 644 C CA . ASP A 1 83 ? 10.829 -11.403 -10.144 1.00 66.12 83 ASP A CA 1
ATOM 645 C C . ASP A 1 83 ? 10.446 -12.760 -10.772 1.00 66.12 83 ASP A C 1
ATOM 647 O O . ASP A 1 83 ? 11.126 -13.750 -10.533 1.00 66.12 83 ASP A O 1
ATOM 651 N N . GLY A 1 84 ? 9.415 -12.792 -11.619 1.00 55.56 84 GLY A N 1
ATOM 652 C CA . GLY A 1 84 ? 9.080 -13.917 -12.492 1.00 55.56 84 GLY A CA 1
ATOM 653 C C . GLY A 1 84 ? 8.586 -13.440 -13.855 1.00 55.56 84 GLY A C 1
ATOM 654 O O . GLY A 1 84 ? 7.408 -13.619 -14.127 1.00 55.56 84 GLY A O 1
ATOM 655 N N . GLY A 1 85 ? 9.447 -12.749 -14.622 1.00 43.91 85 GLY A N 1
ATOM 656 C CA . GLY A 1 85 ? 9.435 -12.582 -16.092 1.00 43.91 85 GLY A CA 1
ATOM 657 C C . GLY A 1 85 ? 8.135 -12.190 -16.828 1.00 43.91 85 GLY A C 1
ATOM 658 O O . GLY A 1 85 ? 7.029 -12.606 -16.506 1.00 43.91 85 GLY A O 1
ATOM 659 N N . LEU A 1 86 ? 8.241 -11.435 -17.931 1.00 45.66 86 LEU A N 1
ATOM 660 C CA . LEU A 1 86 ? 7.086 -11.139 -18.807 1.00 45.66 86 LEU A CA 1
ATOM 661 C C . LEU A 1 86 ? 6.402 -12.400 -19.396 1.00 45.66 86 LEU A C 1
ATOM 663 O O . LEU A 1 86 ? 5.241 -12.314 -19.785 1.00 45.66 86 LEU A O 1
ATOM 667 N N . GLU A 1 87 ? 7.063 -13.564 -19.399 1.00 43.28 87 GLU A N 1
ATOM 668 C CA . GLU A 1 87 ? 6.497 -14.853 -19.844 1.00 43.28 87 GLU A CA 1
ATOM 669 C C . GLU A 1 87 ? 5.977 -15.745 -18.699 1.00 43.28 87 GLU A C 1
ATOM 671 O O . GLU A 1 87 ? 5.247 -16.712 -18.923 1.00 43.28 87 GLU A O 1
ATOM 676 N N . GLU A 1 88 ? 6.299 -15.413 -17.451 1.00 43.69 88 GLU A N 1
ATOM 677 C CA . GLU A 1 88 ? 6.037 -16.255 -16.287 1.00 43.69 88 GLU A CA 1
ATOM 678 C C . GLU A 1 88 ? 4.784 -15.832 -15.526 1.00 43.69 88 GLU A C 1
ATOM 680 O O . GLU A 1 88 ? 4.267 -16.645 -14.788 1.00 43.69 88 GLU A O 1
ATOM 685 N N . ALA A 1 89 ? 4.178 -14.660 -15.745 1.00 44.12 89 ALA A N 1
ATOM 686 C CA . ALA A 1 89 ? 2.956 -14.250 -15.029 1.00 44.12 89 ALA A CA 1
ATOM 687 C C . ALA A 1 89 ? 1.777 -15.258 -15.120 1.00 44.12 89 ALA A C 1
ATOM 689 O O . ALA A 1 89 ? 0.963 -15.340 -14.197 1.00 44.12 89 ALA A O 1
ATOM 690 N N . ALA A 1 90 ? 1.699 -16.049 -16.201 1.00 44.09 90 ALA A N 1
ATOM 691 C CA . ALA A 1 90 ? 0.721 -17.131 -16.372 1.00 44.09 90 ALA A CA 1
ATOM 692 C C . ALA A 1 90 ? 1.140 -18.457 -15.694 1.00 44.09 90 ALA A C 1
ATOM 694 O O . ALA A 1 90 ? 0.282 -19.179 -15.195 1.00 44.09 90 ALA A O 1
ATOM 695 N N . LYS A 1 91 ? 2.446 -18.762 -15.623 1.00 42.50 91 LYS A N 1
ATOM 696 C CA . LYS A 1 91 ? 3.008 -19.947 -14.933 1.00 42.50 91 LYS A CA 1
ATOM 697 C C . LYS A 1 91 ? 3.286 -19.706 -13.441 1.00 42.50 91 LYS A C 1
ATOM 699 O O . LYS A 1 91 ? 3.226 -20.631 -12.641 1.00 42.50 91 LYS A O 1
ATOM 704 N N . ALA A 1 92 ? 3.491 -18.457 -13.039 1.00 45.31 92 ALA A N 1
ATOM 705 C CA . ALA A 1 92 ? 3.765 -17.983 -11.688 1.00 45.31 92 ALA A CA 1
ATOM 706 C C . ALA A 1 92 ? 2.572 -18.206 -10.760 1.00 45.31 92 ALA A C 1
ATOM 708 O O . ALA A 1 92 ? 2.759 -18.346 -9.560 1.00 45.31 92 ALA A O 1
ATOM 709 N N . GLN A 1 93 ? 1.353 -18.330 -11.298 1.00 46.72 93 GLN A N 1
ATOM 710 C CA . GLN A 1 93 ? 0.211 -18.823 -10.522 1.00 46.72 93 GLN A CA 1
ATOM 711 C C . GLN A 1 93 ? 0.475 -20.230 -9.941 1.00 46.72 93 GLN A C 1
ATOM 713 O O . GLN A 1 93 ? -0.067 -20.553 -8.887 1.00 46.72 93 GLN A O 1
ATOM 718 N N . ALA A 1 94 ? 1.328 -21.034 -10.594 1.00 40.66 94 ALA A N 1
ATOM 719 C CA . ALA A 1 94 ? 1.706 -22.396 -10.211 1.00 40.66 94 ALA A CA 1
ATOM 720 C C . ALA A 1 94 ? 3.043 -22.483 -9.433 1.00 40.66 94 ALA A C 1
ATOM 722 O O . ALA A 1 94 ? 3.190 -23.366 -8.594 1.00 40.66 94 ALA A O 1
ATOM 723 N N . GLU A 1 95 ? 3.989 -21.561 -9.661 1.00 40.97 95 GLU A N 1
ATOM 724 C CA . GLU A 1 95 ? 5.353 -21.578 -9.082 1.00 40.97 95 GLU A CA 1
ATOM 725 C C . GLU A 1 95 ? 5.693 -20.384 -8.156 1.00 40.97 95 GLU A C 1
ATOM 727 O O . GLU A 1 95 ? 6.858 -20.162 -7.835 1.00 40.97 95 GLU A O 1
ATOM 732 N N . ALA A 1 96 ? 4.710 -19.613 -7.662 1.00 48.06 96 ALA A N 1
ATOM 733 C CA . ALA A 1 96 ? 4.909 -18.431 -6.791 1.00 48.06 96 ALA A CA 1
ATOM 734 C C . ALA A 1 96 ? 5.624 -18.675 -5.433 1.00 48.06 96 ALA A C 1
ATOM 736 O O . ALA A 1 96 ? 5.596 -17.815 -4.551 1.00 48.06 96 ALA A O 1
ATOM 737 N N . HIS A 1 97 ? 6.276 -19.817 -5.224 1.00 42.78 97 HIS A N 1
ATOM 738 C CA . HIS A 1 97 ? 6.744 -20.285 -3.925 1.00 42.78 97 HIS A CA 1
ATOM 739 C C . HIS A 1 97 ? 8.271 -20.445 -3.817 1.00 42.78 97 HIS A C 1
ATOM 741 O O . HIS A 1 97 ? 8.750 -21.446 -3.290 1.00 42.78 97 HIS A O 1
ATOM 747 N N . LEU A 1 98 ? 9.056 -19.465 -4.281 1.00 49.38 98 LEU A N 1
ATOM 748 C CA . LEU A 1 98 ? 10.510 -19.446 -4.018 1.00 49.38 98 LEU A CA 1
ATOM 749 C C . LEU A 1 98 ? 11.024 -18.150 -3.362 1.00 49.38 98 LEU A C 1
ATOM 751 O O . LEU A 1 98 ? 11.974 -18.216 -2.584 1.00 49.38 98 LEU A O 1
ATOM 755 N N . LEU A 1 99 ? 10.363 -16.998 -3.546 1.00 55.69 99 LEU A N 1
ATOM 756 C CA . LEU A 1 99 ? 10.629 -15.778 -2.765 1.00 55.69 99 LEU A CA 1
ATOM 757 C C . LEU A 1 99 ? 9.387 -15.308 -2.009 1.00 55.69 99 LEU A C 1
ATOM 759 O O . LEU A 1 99 ? 8.292 -15.231 -2.571 1.00 55.69 99 LEU A O 1
ATOM 763 N N . ARG A 1 100 ? 9.586 -14.936 -0.739 1.00 66.88 100 ARG A N 1
ATOM 764 C CA . ARG A 1 100 ? 8.564 -14.298 0.103 1.00 66.88 100 ARG A CA 1
ATOM 765 C C . ARG A 1 100 ? 8.181 -12.950 -0.515 1.00 66.88 100 ARG A C 1
ATOM 767 O O . ARG A 1 100 ? 9.065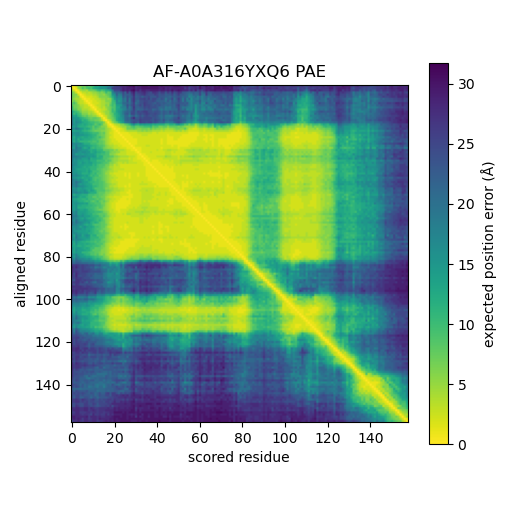 -12.230 -0.966 1.00 66.88 100 ARG A O 1
ATOM 774 N N . ASP A 1 101 ? 6.903 -12.569 -0.460 1.00 70.56 101 ASP A N 1
ATOM 775 C CA . ASP A 1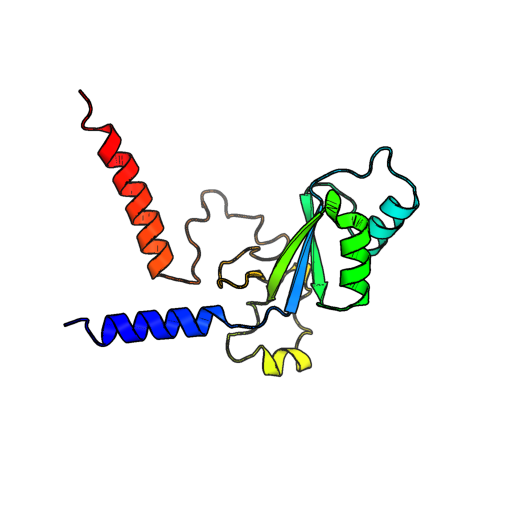 101 ? 6.393 -11.300 -1.028 1.00 70.56 101 ASP A CA 1
ATOM 776 C C . ASP A 1 101 ? 7.169 -10.054 -0.563 1.00 70.56 101 ASP A C 1
ATOM 778 O O . ASP A 1 101 ? 7.235 -9.045 -1.263 1.00 70.56 101 ASP A O 1
ATOM 782 N N . GLU A 1 102 ? 7.769 -10.123 0.628 1.00 67.38 102 GLU A N 1
ATOM 783 C CA . GLU A 1 102 ? 8.602 -9.059 1.185 1.00 67.38 102 GLU A CA 1
ATOM 784 C C . GLU A 1 102 ? 9.925 -8.838 0.443 1.00 67.38 102 GLU A C 1
ATOM 786 O O . GLU A 1 102 ? 10.451 -7.733 0.509 1.00 67.38 102 GLU A O 1
ATOM 791 N N . ASP A 1 103 ? 10.452 -9.848 -0.249 1.00 73.56 103 ASP A N 1
ATOM 792 C CA . ASP A 1 103 ? 11.750 -9.820 -0.933 1.00 73.56 103 ASP A CA 1
ATOM 793 C C . ASP A 1 103 ? 11.609 -9.652 -2.465 1.00 73.56 103 ASP A C 1
ATOM 795 O O . ASP A 1 103 ? 12.616 -9.542 -3.162 1.00 73.56 103 ASP A O 1
ATOM 799 N N . ALA A 1 104 ? 10.376 -9.600 -2.981 1.00 78.50 104 ALA A N 1
ATOM 800 C CA . ALA A 1 104 ? 10.064 -9.476 -4.405 1.00 78.50 104 ALA A CA 1
ATOM 801 C C . ALA A 1 104 ? 10.266 -8.050 -4.950 1.00 78.50 104 ALA A C 1
ATOM 803 O O . ALA A 1 104 ? 10.072 -7.064 -4.236 1.00 78.50 104 ALA A O 1
ATOM 804 N N . VAL A 1 105 ? 10.601 -7.944 -6.241 1.00 82.25 105 VAL A N 1
ATOM 805 C CA . VAL A 1 105 ? 10.634 -6.664 -6.967 1.00 82.25 105 VAL A CA 1
ATOM 806 C C . VAL A 1 105 ? 9.236 -6.360 -7.492 1.00 82.25 105 VAL A C 1
ATOM 808 O O . VAL A 1 105 ? 8.615 -7.196 -8.148 1.00 82.25 105 VAL A O 1
ATOM 811 N N . TRP A 1 106 ? 8.746 -5.155 -7.229 1.00 84.50 106 TRP A N 1
ATOM 812 C CA . TRP A 1 106 ? 7.393 -4.733 -7.570 1.00 84.50 106 TRP A CA 1
ATOM 813 C C . TRP A 1 106 ? 7.414 -3.633 -8.624 1.00 84.50 106 TRP A C 1
ATOM 815 O O . TRP A 1 106 ? 8.162 -2.662 -8.499 1.00 84.50 106 TRP A O 1
ATOM 825 N N . VAL A 1 107 ? 6.542 -3.753 -9.624 1.00 85.06 107 VAL A N 1
ATOM 826 C CA . VAL A 1 107 ? 6.304 -2.723 -10.647 1.00 85.06 107 VAL A CA 1
ATOM 827 C C . VAL A 1 107 ? 4.836 -2.313 -10.681 1.00 85.06 107 VAL A C 1
ATOM 829 O O . VAL A 1 107 ? 3.959 -3.119 -10.358 1.00 85.06 107 VAL A O 1
ATOM 832 N N . ASN A 1 108 ? 4.558 -1.070 -11.066 1.00 86.56 108 ASN A N 1
ATOM 833 C CA . ASN A 1 108 ? 3.196 -0.560 -11.233 1.00 86.56 108 ASN A CA 1
ATOM 834 C C . ASN A 1 108 ? 2.600 -0.912 -12.611 1.00 86.56 108 ASN A C 1
ATOM 836 O O . ASN A 1 108 ? 3.224 -1.586 -13.434 1.00 86.56 108 ASN A O 1
ATOM 840 N N . GLY A 1 109 ? 1.373 -0.444 -12.868 1.00 78.56 109 GLY A N 1
ATOM 841 C CA . GLY A 1 109 ? 0.687 -0.630 -14.155 1.00 78.56 109 GLY A CA 1
ATOM 842 C C . GLY A 1 109 ? 1.358 0.062 -15.351 1.00 78.56 109 GLY A C 1
ATOM 843 O O . GLY A 1 109 ? 1.096 -0.318 -16.486 1.00 78.56 109 GLY A O 1
ATOM 844 N N . LEU A 1 110 ? 2.243 1.033 -15.109 1.00 76.19 110 LEU A N 1
ATOM 845 C CA . LEU A 1 110 ? 3.055 1.688 -16.141 1.00 76.19 110 LEU A CA 1
ATOM 846 C C . LEU A 1 110 ? 4.377 0.945 -16.401 1.00 76.19 110 LEU A C 1
ATOM 848 O O . LEU A 1 110 ? 5.148 1.344 -17.268 1.00 76.19 110 LEU A O 1
ATOM 852 N N . GLY A 1 111 ? 4.656 -0.125 -15.648 1.00 72.62 111 GLY A N 1
ATOM 853 C CA . GLY A 1 111 ? 5.913 -0.866 -15.722 1.00 72.62 111 GLY A CA 1
ATOM 854 C C . GLY A 1 111 ? 7.067 -0.222 -14.950 1.00 72.62 111 GLY A C 1
ATOM 855 O O . GLY A 1 111 ? 8.192 -0.706 -15.035 1.00 72.62 111 GLY A O 1
ATOM 856 N N . GLU A 1 112 ? 6.822 0.834 -14.174 1.00 75.25 112 GLU A N 1
ATOM 857 C CA . GLU A 1 112 ? 7.848 1.479 -13.354 1.00 75.25 112 GLU A CA 1
ATOM 858 C C . GLU A 1 112 ? 8.091 0.688 -12.069 1.00 75.25 112 GLU A C 1
ATOM 860 O O . GLU A 1 112 ? 7.145 0.210 -11.435 1.00 75.25 112 GLU A O 1
ATOM 865 N N . VAL A 1 113 ? 9.356 0.563 -11.659 1.00 80.88 113 VAL A N 1
ATOM 866 C CA . VAL A 1 113 ? 9.709 -0.137 -10.418 1.00 80.88 113 VAL A CA 1
ATOM 867 C C . VAL A 1 113 ? 9.353 0.715 -9.204 1.00 80.88 113 VAL A C 1
ATOM 869 O O . VAL A 1 113 ? 9.848 1.827 -9.034 1.00 80.88 113 VAL A O 1
ATOM 872 N N . VAL A 1 114 ? 8.513 0.162 -8.330 1.00 83.62 114 VAL A N 1
ATOM 873 C CA . VAL A 1 114 ? 7.992 0.851 -7.142 1.00 83.62 114 VAL A CA 1
ATOM 874 C C . VAL A 1 114 ? 8.649 0.408 -5.839 1.00 83.62 114 VAL A C 1
ATOM 876 O O . VAL A 1 114 ? 8.652 1.159 -4.856 1.00 83.62 114 VAL A O 1
ATOM 879 N N . ASP A 1 115 ? 9.191 -0.809 -5.815 1.00 80.06 115 ASP A N 1
ATOM 880 C CA . ASP A 1 115 ? 9.946 -1.369 -4.697 1.00 80.06 115 ASP A CA 1
ATOM 881 C C . ASP A 1 115 ? 10.914 -2.435 -5.217 1.00 80.06 115 ASP A C 1
ATOM 883 O O . ASP A 1 115 ? 10.526 -3.320 -5.976 1.00 80.06 115 ASP A O 1
ATOM 887 N N . TRP A 1 116 ? 12.179 -2.342 -4.810 1.00 73.25 116 TRP A N 1
ATOM 888 C CA . TRP A 1 116 ? 13.252 -3.237 -5.253 1.00 73.25 116 TRP A CA 1
ATOM 889 C C . TRP A 1 116 ? 13.398 -4.488 -4.363 1.00 73.25 116 TRP A C 1
ATOM 891 O O . TRP A 1 116 ? 14.358 -5.242 -4.504 1.00 73.25 116 TRP A O 1
ATOM 901 N N . GLY A 1 117 ? 12.473 -4.704 -3.424 1.00 67.06 117 GLY A N 1
ATOM 902 C CA . GLY A 1 117 ? 12.417 -5.904 -2.593 1.00 67.06 117 GLY A CA 1
ATOM 903 C C . GLY A 1 117 ? 13.197 -5.794 -1.279 1.00 67.06 117 GLY A C 1
ATOM 904 O O . GLY A 1 117 ? 14.427 -5.659 -1.220 1.00 67.06 117 GLY A O 1
ATOM 905 N N . GLY A 1 118 ? 12.455 -5.919 -0.180 1.00 66.00 118 GLY A N 1
ATOM 906 C CA . GLY A 1 118 ? 12.949 -6.263 1.149 1.00 66.00 118 GLY A CA 1
ATOM 907 C C . GLY A 1 118 ? 14.003 -5.344 1.767 1.00 66.00 118 GLY A C 1
ATOM 908 O O . GLY A 1 118 ? 14.114 -4.142 1.520 1.00 66.00 118 GLY A O 1
ATOM 909 N N . LYS A 1 119 ? 14.793 -5.934 2.674 1.00 55.38 119 LYS A N 1
ATOM 910 C CA . LYS A 1 119 ? 15.902 -5.253 3.373 1.00 55.38 119 LYS A CA 1
ATOM 911 C C . LYS A 1 119 ? 17.135 -5.063 2.480 1.00 55.38 119 LYS A C 1
ATOM 913 O O . LYS A 1 119 ? 17.999 -4.261 2.829 1.00 55.38 119 LYS A O 1
ATOM 918 N N . ARG A 1 120 ? 17.221 -5.787 1.357 1.00 50.31 120 ARG A N 1
ATOM 919 C CA . ARG A 1 120 ? 18.342 -5.734 0.405 1.00 50.31 120 ARG A CA 1
ATOM 920 C C . ARG A 1 120 ? 18.312 -4.454 -0.432 1.00 50.31 120 ARG A C 1
ATOM 922 O O . ARG A 1 120 ? 19.344 -3.804 -0.534 1.00 50.31 120 ARG A O 1
ATOM 929 N N . ALA A 1 121 ? 17.133 -4.015 -0.877 1.00 54.69 121 ALA A N 1
ATOM 930 C CA . ALA A 1 121 ? 16.941 -2.724 -1.545 1.00 54.69 121 ALA A CA 1
ATOM 931 C C . ALA A 1 121 ? 17.364 -1.516 -0.689 1.00 54.69 121 ALA A C 1
ATOM 933 O O . ALA A 1 121 ? 17.927 -0.544 -1.185 1.00 54.69 121 ALA A O 1
ATOM 934 N N . ARG A 1 122 ? 17.125 -1.586 0.629 1.00 55.44 122 ARG A N 1
ATOM 935 C CA . ARG A 1 122 ? 17.488 -0.520 1.584 1.00 55.44 122 ARG A CA 1
ATOM 936 C C . ARG A 1 122 ? 18.993 -0.388 1.811 1.00 55.44 122 ARG A C 1
ATOM 938 O O . ARG A 1 122 ? 19.428 0.587 2.417 1.00 55.44 122 ARG A O 1
ATOM 945 N N . LYS A 1 123 ? 19.784 -1.361 1.360 1.00 50.44 123 LYS A N 1
ATOM 946 C CA . LYS A 1 123 ? 21.238 -1.350 1.463 1.00 50.44 123 LYS A CA 1
ATOM 947 C C . LYS A 1 123 ? 21.806 -0.979 0.098 1.00 50.44 123 LYS A C 1
ATOM 949 O O . LYS A 1 123 ? 22.439 -1.800 -0.554 1.00 50.44 123 LYS A O 1
ATOM 954 N N . ALA A 1 124 ? 21.576 0.267 -0.328 1.00 49.22 124 ALA A N 1
ATOM 955 C CA . ALA A 1 124 ? 22.421 0.844 -1.365 1.00 49.22 124 ALA A CA 1
ATOM 956 C C . ALA A 1 124 ? 23.879 0.654 -0.898 1.00 49.22 124 ALA A C 1
ATOM 958 O O . ALA A 1 124 ? 24.188 1.028 0.243 1.00 49.22 124 ALA A O 1
ATOM 959 N N . PRO A 1 125 ? 24.754 -0.005 -1.680 1.00 53.59 125 PRO A N 1
ATOM 960 C CA . PRO A 1 125 ? 26.152 -0.125 -1.295 1.00 53.59 125 PRO A CA 1
ATOM 961 C C . PRO A 1 125 ? 26.701 1.279 -1.004 1.00 53.59 125 PRO A C 1
ATOM 963 O O . PRO A 1 125 ? 26.350 2.242 -1.688 1.00 53.59 125 PRO A O 1
ATOM 966 N N . ARG A 1 126 ? 27.501 1.424 0.064 1.00 39.34 126 ARG A N 1
ATOM 967 C CA . ARG A 1 126 ? 28.073 2.726 0.458 1.00 39.34 126 ARG A CA 1
ATOM 968 C C . ARG A 1 126 ? 28.726 3.369 -0.771 1.00 39.34 126 ARG A C 1
ATOM 970 O O . ARG A 1 126 ? 29.570 2.739 -1.395 1.00 39.34 126 ARG A O 1
ATOM 977 N N . GLY A 1 127 ? 28.332 4.599 -1.101 1.00 45.78 127 GLY A N 1
ATOM 978 C CA . GLY A 1 127 ? 28.865 5.344 -2.249 1.00 45.78 127 GLY A CA 1
ATOM 979 C C . GLY A 1 127 ? 28.058 5.243 -3.549 1.00 45.78 127 GLY A C 1
ATOM 980 O O . GLY A 1 127 ? 28.420 5.912 -4.508 1.00 45.78 127 GLY A O 1
ATOM 981 N N . TYR A 1 128 ? 26.956 4.486 -3.590 1.00 46.75 128 TYR A N 1
ATOM 982 C CA . TYR A 1 128 ? 26.091 4.395 -4.771 1.00 46.75 128 TYR A CA 1
ATOM 983 C C . TYR A 1 128 ? 24.738 5.077 -4.537 1.00 46.75 128 TYR A C 1
ATOM 985 O O . TYR A 1 128 ? 24.099 4.898 -3.499 1.00 46.75 128 TYR A O 1
ATOM 993 N N . LYS A 1 129 ? 24.287 5.847 -5.532 1.00 43.16 129 LYS A N 1
ATOM 994 C CA . LYS A 1 129 ? 22.943 6.436 -5.619 1.00 43.16 129 LYS A CA 1
ATOM 995 C C . LYS A 1 129 ? 22.167 5.633 -6.658 1.00 43.16 129 LYS A C 1
ATOM 997 O O . LYS A 1 129 ? 22.684 5.412 -7.745 1.00 43.16 129 LYS A O 1
ATOM 1002 N N . VAL A 1 130 ? 20.953 5.186 -6.345 1.00 49.62 130 VAL A N 1
ATOM 1003 C CA . VAL A 1 130 ? 20.093 4.537 -7.347 1.00 49.62 130 VAL A CA 1
ATOM 1004 C C . VAL A 1 130 ? 19.725 5.592 -8.392 1.00 49.62 130 VAL A C 1
ATOM 1006 O O . VAL A 1 130 ? 19.007 6.542 -8.087 1.00 49.62 130 VAL A O 1
ATOM 1009 N N . VAL A 1 131 ? 20.275 5.451 -9.598 1.00 42.34 131 VAL A N 1
ATOM 1010 C CA . VAL A 1 131 ? 20.086 6.359 -10.738 1.00 42.34 131 VAL A CA 1
ATOM 1011 C C . VAL A 1 131 ? 19.593 5.586 -11.959 1.00 42.34 131 VAL A C 1
ATOM 1013 O O . VAL A 1 131 ? 20.271 5.573 -12.970 1.00 42.34 131 VAL A O 1
ATOM 1016 N N . ALA A 1 132 ? 18.449 4.902 -11.874 1.00 41.03 132 ALA A N 1
ATOM 1017 C CA . ALA A 1 132 ? 17.627 4.572 -13.051 1.00 41.03 132 ALA A CA 1
ATOM 1018 C C . ALA A 1 132 ? 16.421 3.696 -12.693 1.00 41.03 132 ALA A C 1
ATOM 1020 O O . ALA A 1 132 ? 16.479 2.854 -11.799 1.00 41.03 132 ALA A O 1
ATOM 1021 N N . ASN A 1 133 ? 15.360 3.857 -13.485 1.00 45.72 133 ASN A N 1
ATOM 1022 C CA . ASN A 1 133 ? 14.322 2.859 -13.703 1.00 45.72 133 ASN A CA 1
ATOM 1023 C C . ASN A 1 133 ? 14.753 2.022 -14.925 1.00 45.72 133 ASN A C 1
ATOM 1025 O O . ASN A 1 133 ? 14.670 2.505 -16.049 1.00 45.72 133 ASN A O 1
ATOM 1029 N N . VAL A 1 134 ? 15.270 0.805 -14.722 1.00 50.78 134 VAL A N 1
ATOM 1030 C CA . VAL A 1 134 ? 15.841 -0.046 -15.802 1.00 50.78 134 VAL A CA 1
ATOM 1031 C C . VAL A 1 134 ? 14.749 -0.759 -16.625 1.00 50.78 134 VAL A C 1
ATOM 1033 O O . VAL A 1 134 ? 15.037 -1.590 -17.474 1.00 50.78 134 VAL A O 1
ATOM 1036 N N . ALA A 1 135 ? 13.471 -0.452 -16.390 1.00 46.09 135 ALA A N 1
ATOM 1037 C CA . ALA A 1 135 ? 12.366 -1.065 -17.122 1.00 46.09 135 ALA A CA 1
ATOM 1038 C C . ALA A 1 135 ? 12.051 -0.372 -18.464 1.00 46.09 135 ALA A C 1
ATOM 1040 O O . ALA A 1 135 ? 11.335 -0.947 -19.278 1.00 46.09 135 ALA A O 1
ATOM 1041 N N . ASN A 1 136 ? 12.554 0.848 -18.709 1.00 51.00 136 ASN A N 1
ATOM 1042 C CA . ASN A 1 136 ? 12.266 1.597 -19.936 1.00 51.00 136 ASN A CA 1
ATOM 1043 C C . ASN A 1 136 ? 13.403 2.584 -20.282 1.00 51.00 136 ASN A C 1
ATOM 1045 O O . ASN A 1 136 ? 13.529 3.645 -19.665 1.00 51.00 136 ASN A O 1
ATOM 1049 N N . GLU A 1 137 ? 14.226 2.230 -21.273 1.00 52.09 137 GLU A N 1
ATOM 1050 C CA . GLU A 1 137 ? 15.384 3.020 -21.727 1.00 52.09 137 GLU A CA 1
ATOM 1051 C C . GLU A 1 137 ? 14.988 4.406 -22.263 1.00 52.09 137 GLU A C 1
ATOM 1053 O O . GLU A 1 137 ? 15.699 5.387 -22.040 1.00 52.09 137 GLU A O 1
ATOM 1058 N N . VAL A 1 138 ? 13.810 4.520 -22.887 1.00 56.47 138 VAL A N 1
ATOM 1059 C CA . VAL A 1 138 ? 13.296 5.781 -23.447 1.00 56.47 138 VAL A CA 1
ATOM 1060 C C . VAL A 1 138 ? 12.993 6.780 -22.329 1.00 56.47 138 VAL A C 1
ATOM 1062 O O . VAL A 1 138 ? 13.436 7.926 -22.368 1.00 56.47 138 VAL A O 1
ATOM 1065 N N . ARG A 1 139 ? 12.330 6.325 -21.259 1.00 52.34 139 ARG A N 1
ATOM 1066 C CA . ARG A 1 139 ? 12.021 7.156 -20.083 1.00 52.34 139 ARG A CA 1
ATOM 1067 C C . ARG A 1 139 ? 13.289 7.609 -19.349 1.00 52.34 139 ARG A C 1
ATOM 1069 O O . ARG A 1 139 ? 13.335 8.711 -18.805 1.00 52.34 139 ARG A O 1
ATOM 1076 N N . HIS A 1 140 ? 14.323 6.765 -19.318 1.00 50.00 140 HIS A N 1
ATOM 1077 C CA . HIS A 1 140 ? 15.621 7.125 -18.747 1.00 50.00 140 HIS A CA 1
ATOM 1078 C C . HIS A 1 140 ? 16.283 8.256 -19.543 1.00 50.00 140 HIS A C 1
ATOM 1080 O O . HIS A 1 140 ? 16.723 9.237 -18.941 1.00 50.00 140 HIS A O 1
ATOM 1086 N N . ALA A 1 141 ? 16.284 8.156 -20.875 1.00 60.88 141 ALA A N 1
ATOM 1087 C CA . ALA A 1 141 ? 16.797 9.205 -21.751 1.00 60.88 141 ALA A CA 1
ATOM 1088 C C . ALA A 1 141 ? 16.037 10.533 -21.567 1.00 60.88 141 ALA A C 1
ATOM 1090 O O . ALA A 1 141 ? 16.667 11.583 -21.481 1.00 60.88 141 ALA A O 1
ATOM 1091 N N . GLU A 1 142 ? 14.710 10.493 -21.403 1.00 61.06 142 GLU A N 1
ATOM 1092 C CA . GLU A 1 142 ? 13.891 11.681 -21.117 1.00 61.06 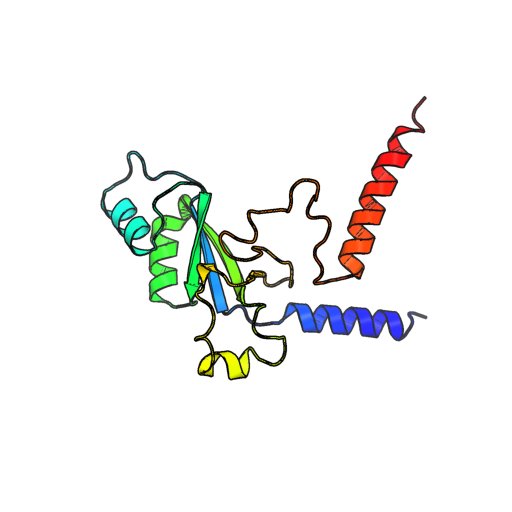142 GLU A CA 1
ATOM 1093 C C . GLU A 1 142 ? 14.250 12.350 -19.778 1.00 61.06 142 GLU A C 1
ATOM 1095 O O . GLU A 1 142 ? 14.366 13.572 -19.710 1.00 61.06 142 GLU A O 1
ATOM 1100 N N . ILE A 1 143 ? 14.452 11.574 -18.706 1.00 56.12 143 ILE A N 1
ATOM 1101 C CA . ILE A 1 143 ? 14.808 12.112 -17.379 1.00 56.12 143 ILE A CA 1
ATOM 1102 C C . ILE A 1 143 ? 16.219 12.709 -17.387 1.00 56.12 143 ILE A C 1
ATOM 1104 O O . ILE A 1 143 ? 16.440 13.774 -16.811 1.00 56.12 143 ILE A O 1
ATOM 1108 N N . VAL A 1 144 ? 17.174 12.036 -18.035 1.00 58.06 144 VAL A N 1
ATOM 1109 C CA . VAL A 1 144 ? 18.549 12.536 -18.177 1.00 58.06 144 VAL A CA 1
ATOM 1110 C C . VAL A 1 144 ? 18.578 13.790 -19.055 1.00 58.06 144 VAL A C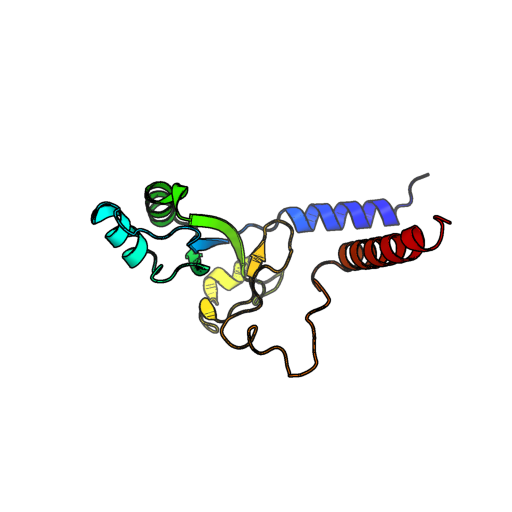 1
ATOM 1112 O O . VAL A 1 144 ? 19.259 14.755 -18.711 1.00 58.06 144 VAL A O 1
ATOM 1115 N N . GLY A 1 145 ? 17.790 13.821 -20.133 1.00 59.25 145 GLY A N 1
ATOM 1116 C CA . GLY A 1 145 ? 17.610 15.003 -20.976 1.00 59.25 145 GLY A CA 1
ATOM 1117 C C . GLY A 1 145 ? 17.035 16.188 -20.197 1.00 59.25 145 GLY A C 1
ATOM 1118 O O . GLY A 1 145 ? 17.632 17.261 -20.182 1.00 59.25 145 GLY A O 1
ATOM 1119 N N . ALA A 1 146 ? 15.948 15.974 -19.451 1.00 57.16 146 ALA A N 1
ATOM 1120 C CA . ALA A 1 146 ? 15.318 17.011 -18.631 1.00 57.16 146 ALA A CA 1
ATOM 1121 C C . ALA A 1 146 ? 16.234 17.536 -17.504 1.00 57.16 146 ALA A C 1
ATOM 1123 O O . ALA A 1 146 ? 16.189 18.719 -17.153 1.00 57.16 146 ALA A O 1
ATOM 1124 N N . ALA A 1 147 ? 17.086 16.674 -16.937 1.00 55.19 147 ALA A N 1
ATOM 1125 C CA . ALA A 1 147 ? 18.076 17.064 -15.933 1.00 55.19 147 ALA A CA 1
ATOM 1126 C C . ALA A 1 147 ? 19.217 17.916 -16.523 1.00 55.19 147 ALA A C 1
ATOM 1128 O O . ALA A 1 147 ? 19.717 18.817 -15.853 1.00 55.19 147 ALA A O 1
ATOM 1129 N N . ASN A 1 148 ? 19.609 17.669 -17.775 1.00 55.09 148 ASN A N 1
ATOM 1130 C CA . ASN A 1 148 ? 20.645 18.452 -18.452 1.00 55.09 148 ASN A CA 1
ATOM 1131 C C . ASN A 1 148 ? 20.126 19.816 -18.942 1.00 55.09 148 ASN A C 1
ATOM 1133 O O . ASN A 1 148 ? 20.843 20.811 -18.834 1.00 55.09 148 ASN A O 1
ATOM 1137 N N . ASP A 1 149 ? 18.870 19.902 -19.389 1.00 55.75 149 ASP A N 1
ATOM 1138 C CA . ASP A 1 149 ? 18.252 21.177 -19.793 1.00 55.75 149 ASP A CA 1
ATOM 1139 C C . ASP A 1 149 ? 18.060 22.145 -18.618 1.00 55.75 149 ASP A C 1
ATOM 1141 O O . ASP A 1 149 ? 18.252 23.355 -18.752 1.00 55.75 149 ASP A O 1
ATOM 1145 N N . SER A 1 150 ? 17.746 21.626 -17.430 1.00 55.66 150 SER A N 1
ATOM 1146 C CA . SER A 1 150 ? 17.584 22.447 -16.222 1.00 55.66 150 SER A CA 1
ATOM 1147 C C . SER A 1 150 ? 18.912 23.003 -15.680 1.00 55.66 150 SER A C 1
ATOM 1149 O O . SER A 1 150 ? 18.926 24.077 -15.073 1.00 55.66 150 SER A O 1
ATOM 1151 N N . LEU A 1 151 ? 20.039 22.338 -15.958 1.00 52.81 151 LEU A N 1
ATOM 1152 C CA . LEU A 1 151 ? 21.381 22.836 -15.632 1.00 52.81 151 LEU A CA 1
ATOM 1153 C C . LEU A 1 151 ? 21.860 23.903 -16.630 1.00 52.81 151 LEU A C 1
ATOM 1155 O O . LEU A 1 151 ? 22.456 24.897 -16.216 1.00 52.81 151 LEU A O 1
ATOM 1159 N N . ASN A 1 152 ? 21.538 23.755 -17.917 1.00 50.56 152 ASN A N 1
ATOM 1160 C CA . ASN A 1 152 ? 21.912 24.729 -18.949 1.00 50.56 152 ASN A CA 1
ATOM 1161 C C . ASN A 1 152 ? 21.013 25.979 -18.970 1.00 50.56 152 ASN A C 1
ATOM 1163 O O . ASN A 1 152 ? 21.482 27.062 -19.316 1.00 50.56 152 ASN A O 1
ATOM 1167 N N . GLY A 1 153 ? 19.752 25.879 -18.533 1.00 50.59 153 GLY A N 1
ATOM 1168 C CA . GLY A 1 153 ? 18.840 27.027 -18.424 1.00 50.59 153 GLY A CA 1
ATOM 1169 C C . GLY A 1 153 ? 19.199 28.042 -17.327 1.00 50.59 153 GLY A C 1
ATOM 1170 O O . GLY A 1 153 ? 18.687 29.159 -17.339 1.00 50.59 153 GLY A O 1
ATOM 1171 N N . SER A 1 154 ? 20.093 27.681 -16.399 1.00 51.31 154 SER A N 1
ATOM 1172 C CA . SER A 1 154 ? 20.546 28.562 -15.307 1.00 51.31 154 SER A CA 1
ATOM 1173 C C . SER A 1 154 ? 21.787 29.395 -15.662 1.00 51.31 154 SER A C 1
ATOM 1175 O O . SER A 1 154 ? 22.132 30.313 -14.925 1.00 51.31 154 SER A O 1
ATOM 1177 N N . VAL A 1 155 ? 22.464 29.093 -16.778 1.00 53.31 155 VAL A N 1
ATOM 1178 C CA . VAL A 1 155 ? 23.713 29.767 -1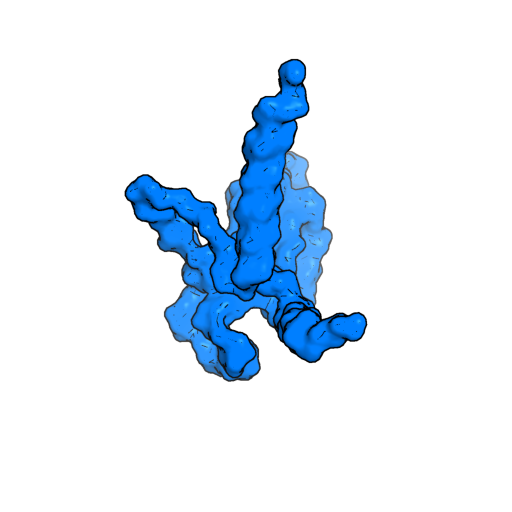7.192 1.00 53.31 155 VAL A CA 1
ATOM 1179 C C . VAL A 1 155 ? 23.447 30.971 -18.112 1.00 53.31 155 VAL A C 1
ATOM 1181 O O . VAL A 1 155 ? 24.339 31.777 -18.335 1.00 53.31 155 VAL A O 1
ATOM 1184 N N . ASN A 1 156 ? 22.214 31.148 -18.601 1.00 48.69 156 ASN A N 1
ATOM 1185 C CA . ASN A 1 156 ? 21.870 32.165 -19.605 1.00 48.69 156 ASN A CA 1
ATOM 1186 C C . ASN A 1 156 ? 20.856 33.216 -19.102 1.00 48.69 156 ASN A C 1
ATOM 1188 O O . ASN A 1 156 ? 19.969 33.645 -19.836 1.00 48.69 156 ASN A O 1
ATOM 1192 N N . GLN A 1 157 ? 20.963 33.605 -17.827 1.00 51.91 157 GLN A N 1
ATOM 1193 C CA . GLN A 1 157 ? 20.278 34.776 -17.260 1.00 51.91 157 GLN A CA 1
ATOM 1194 C C . GLN A 1 157 ? 21.283 35.641 -16.490 1.00 51.91 157 GLN A C 1
ATOM 1196 O O . GLN A 1 157 ? 21.320 35.618 -15.260 1.00 51.91 157 GLN A O 1
ATOM 1201 N N . GLN A 1 158 ? 22.107 36.379 -17.233 1.00 45.50 158 GLN A N 1
ATOM 1202 C CA . GLN A 1 158 ? 22.815 37.582 -16.789 1.00 45.50 158 GLN A CA 1
ATOM 1203 C C . GLN A 1 158 ? 22.767 38.608 -17.914 1.00 45.50 158 GLN A C 1
ATOM 1205 O O . GLN A 1 158 ? 22.966 38.196 -19.079 1.00 45.50 158 GLN A O 1
#

Secondary structure (DSSP, 8-state):
---HHHHHHHHHHHHHTTPPP-EEEEEE-S--TTS-HHHHHHHHHHT--STT-EEEEE--HHHHHHHHHTTTTEEEEEEEE-TT-TTTTTTHHHH--SS-TTTS-EEETTS-EEE--HHHHT-PPTT------TT-HHHHHHHHHHHHHHHHTTSS--

Solvent-accessible surface area (backbone atoms only — not comparable to full-atom values): 9554 Å² total; per-residue (Å²): 132,87,51,72,65,60,54,49,53,53,50,51,54,57,58,54,52,64,55,81,59,53,27,36,39,39,28,28,73,45,78,70,80,95,53,61,68,69,61,54,51,51,34,51,74,74,65,53,85,51,73,73,37,71,47,79,43,68,74,45,72,70,54,50,53,57,46,63,76,44,47,92,33,42,47,77,42,58,21,27,76,54,81,49,51,98,80,28,69,79,53,37,79,80,60,67,82,84,63,59,82,60,58,41,29,32,20,36,50,80,49,49,75,76,40,73,15,50,76,64,53,77,55,59,58,91,94,59,75,95,83,76,62,90,74,39,72,68,62,46,51,51,53,55,50,55,56,50,51,61,59,57,66,67,75,77,79,126

Radius of gyration: 19.9 Å; Cα contacts (8 Å, |Δi|>4): 171; chains: 1; bounding box: 42×60×62 Å

InterPro domains:
  IPR005996 Large ribosomal subunit protein uL30, bacteria [PTHR15892] (11-85)
  IPR005996 Large ribosomal subunit protein uL30, bacteria [TIGR01308] (25-78)
  IPR005996 Large ribosomal subunit protein uL30, bacteria [cd01658] (24-77)
  IPR016082 Large ribosomal subunit protein uL30-like, ferredoxin-like fold domain [PF00327] (24-74)
  IPR036919 Large ribosomal subunit protein uL30, ferredoxin-like fold domain superfamily [G3DSA:3.30.1390.20] (21-102)
  IPR036919 Large ribosomal subunit protein uL30, ferredoxin-like fold domain superfamily [SSF55129] (24-77)

Mean predicted aligned error: 14.11 Å

Foldseek 3Di:
DDDVVVVVVVVVLVVLLPDAFFKKWKAFAADCPPHDVVLVVLCVVQVNDDHRDIDIDTDDPVNVVSCVVNVVGIDIFGKHFPVQDPVCPVVCVVVVPDDDPQATFIAGSSRFTDDNHHPVSVCPDPPDDPQDRPRDPVVSVVVVVVVVVVVVVVVPDD

Organism: NCBI:txid215250

Nearest PDB structures (foldseek):
  6ywy-assembly1_U  TM=4.815E-01  e=1.786E-06  Neurospora crassa
  6ydp-assembly1_B3  TM=7.318E-01  e=1.825E-04  Sus scrofa
  8any-assembly1_Z  TM=8.266E-01  e=9.482E-04  Homo sapiens
  8a22-assembly1_Ax  TM=5.362E-01  e=3.987E-05  Polytomella magna
  8fn2-assembly1_b  TM=8.157E-01  e=7.207E-03  Borreliella burgdorferi B31